Protein AF-A0AAJ7Q7J7-F1 (afdb_monomer)

Sequence (118 aa):
MGLVEASSSLLFLFAIVVNKGLPSPLAGKEAWNYVEVRDGAHMFWWLYYADNPSASDLPLVMWLQGGPGGSGSGFGNFEEIGPLNRNLEPRKTSWVQAASVLFVDNPVGTGFSYTREA

InterPro domains:
  IPR001563 Peptidase S10, serine carboxypeptidase [PF00450] (25-117)
  IPR001563 Peptidase S10, serine carboxypeptidase [PTHR11802] (33-116)
  IPR029058 Alpha/Beta hydrolase fold [G3DSA:3.40.50.1820] (16-118)
  IPR029058 Alpha/Beta hydrolase fold [SSF53474] (21-116)

Structure (mmCIF, N/CA/C/O backbone):
data_AF-A0AAJ7Q7J7-F1
#
_entry.id   AF-A0AAJ7Q7J7-F1
#
loop_
_atom_site.group_PDB
_atom_site.id
_atom_site.type_symbol
_atom_site.label_atom_id
_atom_site.label_alt_id
_atom_site.label_comp_id
_atom_site.label_asym_id
_atom_site.label_entity_id
_atom_site.label_seq_id
_atom_site.pdbx_PDB_ins_code
_atom_site.Cartn_x
_atom_site.Cartn_y
_atom_site.Cartn_z
_atom_site.occupancy
_atom_site.B_iso_or_equiv
_atom_site.auth_seq_id
_atom_site.auth_comp_id
_atom_site.auth_asym_id
_atom_site.auth_atom_id
_atom_site.pdbx_PDB_model_num
ATOM 1 N N . MET A 1 1 ? 36.006 14.578 32.660 1.00 42.44 1 MET A N 1
ATOM 2 C CA . MET A 1 1 ? 35.151 14.269 31.495 1.00 42.44 1 MET A CA 1
ATOM 3 C C . MET A 1 1 ? 34.511 12.918 31.780 1.00 42.44 1 MET A C 1
ATOM 5 O O . MET A 1 1 ? 35.158 11.900 31.597 1.00 42.44 1 MET A O 1
ATOM 9 N N . GLY A 1 2 ? 33.352 12.924 32.446 1.00 42.25 2 GLY A N 1
ATOM 10 C CA . GLY A 1 2 ? 32.747 11.716 33.015 1.00 42.25 2 GLY A CA 1
ATOM 11 C C . GLY A 1 2 ? 32.034 10.907 31.942 1.00 42.25 2 GLY A C 1
ATOM 12 O O . GLY A 1 2 ? 31.033 11.366 31.399 1.00 42.25 2 GLY A O 1
ATOM 13 N N . LEU A 1 3 ? 32.557 9.723 31.634 1.00 49.16 3 LEU A N 1
ATOM 14 C CA . LEU A 1 3 ? 31.798 8.697 30.931 1.00 49.16 3 LEU A CA 1
ATOM 15 C C . LEU A 1 3 ? 30.735 8.192 31.909 1.00 49.16 3 LEU A C 1
ATOM 17 O O . LEU A 1 3 ? 31.060 7.669 32.971 1.00 49.16 3 LEU A O 1
ATOM 21 N N . VAL A 1 4 ? 29.470 8.439 31.588 1.00 54.75 4 VAL A N 1
ATOM 22 C CA . VAL A 1 4 ? 28.329 7.927 32.347 1.00 54.75 4 VAL A CA 1
ATOM 23 C C . VAL A 1 4 ? 28.314 6.408 32.170 1.00 54.75 4 VAL A C 1
ATOM 25 O O . VAL A 1 4 ? 28.055 5.926 31.069 1.00 54.75 4 VAL A O 1
ATOM 28 N N . GLU A 1 5 ? 28.611 5.649 33.227 1.00 59.88 5 GLU A N 1
ATOM 29 C CA . GLU A 1 5 ? 28.368 4.205 33.235 1.00 59.88 5 GLU A CA 1
ATOM 30 C C . GLU A 1 5 ? 26.855 3.972 33.148 1.00 59.88 5 GLU A C 1
ATOM 32 O O . GLU A 1 5 ? 26.095 4.288 34.066 1.00 59.88 5 GLU A O 1
ATOM 37 N N . ALA A 1 6 ? 26.393 3.465 32.007 1.00 62.16 6 ALA A N 1
ATOM 38 C CA . ALA A 1 6 ? 25.015 3.031 31.862 1.00 62.16 6 ALA A CA 1
ATOM 39 C C . ALA A 1 6 ? 24.774 1.830 32.789 1.00 62.16 6 ALA A C 1
ATOM 41 O O . ALA A 1 6 ? 25.473 0.823 32.704 1.00 62.16 6 ALA A O 1
ATOM 42 N N . SER A 1 7 ? 23.775 1.933 33.669 1.00 80.75 7 SER A N 1
ATOM 43 C CA . SER A 1 7 ? 23.359 0.838 34.554 1.00 80.75 7 SER A CA 1
ATOM 44 C C . SER A 1 7 ? 23.082 -0.446 33.760 1.00 80.75 7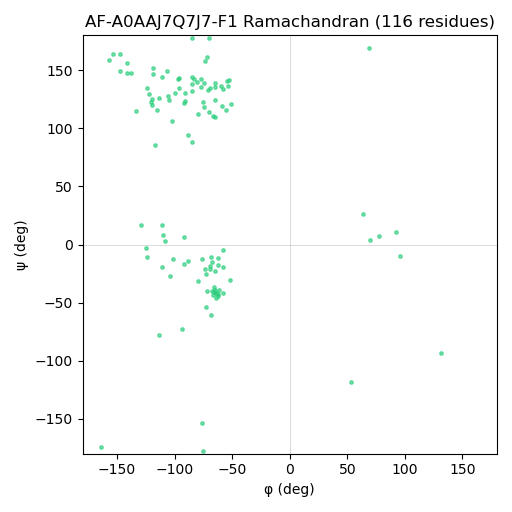 SER A C 1
ATOM 46 O O . SER A 1 7 ? 22.471 -0.395 32.689 1.00 80.75 7 SER A O 1
ATOM 48 N N . SER A 1 8 ? 23.461 -1.608 34.304 1.00 74.75 8 SER A N 1
ATOM 49 C CA . SER A 1 8 ? 23.215 -2.931 33.706 1.00 74.75 8 SER A CA 1
ATOM 50 C C . SER A 1 8 ? 21.748 -3.157 33.325 1.00 74.75 8 SER A C 1
ATOM 52 O O . SER A 1 8 ? 21.461 -3.828 32.335 1.00 74.75 8 SER A O 1
ATOM 54 N N . SER A 1 9 ? 20.810 -2.543 34.054 1.00 78.94 9 SER A N 1
ATOM 55 C CA . SER A 1 9 ? 19.379 -2.583 33.738 1.00 78.94 9 SER A CA 1
ATOM 56 C C . SER A 1 9 ? 19.046 -1.865 32.429 1.00 78.94 9 SER A C 1
ATOM 58 O O . SER A 1 9 ? 18.192 -2.327 31.678 1.00 78.94 9 SER A O 1
ATOM 60 N N . LEU A 1 10 ? 19.733 -0.759 32.129 1.00 78.06 10 LEU A N 1
ATOM 61 C CA . LEU A 1 10 ? 19.543 0.013 30.901 1.00 78.06 10 LEU A CA 1
ATOM 62 C C . LEU A 1 10 ? 20.108 -0.735 29.689 1.00 78.06 10 LEU A C 1
ATOM 64 O O . LEU A 1 10 ? 19.468 -0.772 28.643 1.00 78.06 10 LEU A O 1
ATOM 68 N N . LEU A 1 11 ? 21.261 -1.389 29.852 1.00 80.12 11 LEU A N 1
ATOM 69 C CA . LEU A 1 11 ? 21.852 -2.257 28.828 1.00 80.12 11 LEU A CA 1
ATOM 70 C C . LEU A 1 11 ? 20.972 -3.479 28.541 1.00 80.12 11 LEU A C 1
ATOM 72 O O . LEU A 1 11 ? 20.797 -3.852 27.384 1.00 80.12 11 LEU A O 1
ATOM 76 N N . PHE A 1 12 ? 20.371 -4.068 29.576 1.00 77.81 12 PHE A N 1
ATOM 77 C CA . PHE A 1 12 ? 19.438 -5.184 29.426 1.00 77.81 12 PHE A CA 1
ATOM 78 C C . PHE A 1 12 ? 18.146 -4.760 28.712 1.00 77.81 12 PHE A C 1
ATOM 80 O O . PHE A 1 12 ? 17.695 -5.441 27.791 1.00 77.81 12 PHE A O 1
ATOM 87 N N . LEU A 1 13 ? 17.583 -3.602 29.076 1.00 74.12 13 LEU A N 1
ATOM 88 C CA . LEU A 1 13 ? 16.414 -3.039 28.396 1.00 74.12 13 LEU A CA 1
ATOM 89 C C . LEU A 1 13 ? 16.728 -2.713 26.927 1.00 74.12 13 LEU A C 1
ATOM 91 O O . LEU A 1 13 ? 15.944 -3.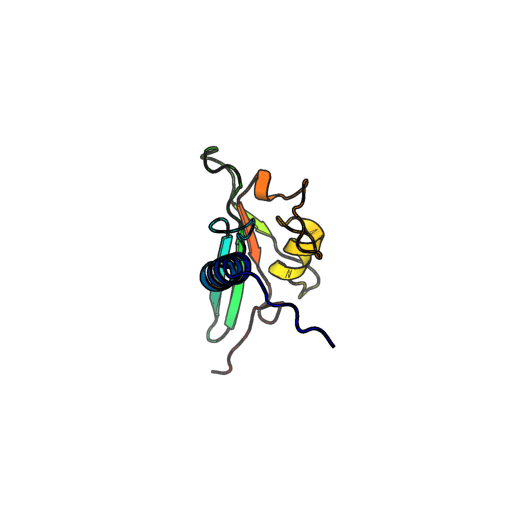042 26.040 1.00 74.12 13 LEU A O 1
ATOM 95 N N . PHE A 1 14 ? 17.897 -2.126 26.664 1.00 77.44 14 PHE A N 1
ATOM 96 C CA . PHE A 1 14 ? 18.372 -1.821 25.317 1.00 77.44 14 PHE A CA 1
ATOM 97 C C . PHE A 1 14 ? 18.554 -3.093 24.479 1.00 77.44 14 PHE A C 1
ATOM 99 O O . PHE A 1 14 ? 18.072 -3.149 23.352 1.00 77.44 14 PHE A O 1
ATOM 106 N N . ALA A 1 15 ? 19.157 -4.147 25.037 1.00 77.88 15 ALA A N 1
ATOM 107 C CA . ALA A 1 15 ? 19.299 -5.438 24.363 1.00 77.88 15 ALA A CA 1
ATOM 108 C C . ALA A 1 15 ? 17.938 -6.073 24.022 1.00 77.88 15 ALA A C 1
ATOM 110 O O . ALA A 1 15 ? 17.773 -6.622 22.933 1.00 77.88 15 ALA A O 1
ATOM 111 N N . ILE A 1 16 ? 16.941 -5.956 24.909 1.00 76.56 16 ILE A N 1
ATOM 112 C CA . ILE A 1 16 ? 15.570 -6.411 24.630 1.00 76.56 16 ILE A CA 1
ATOM 113 C C . ILE A 1 16 ? 14.947 -5.610 23.480 1.00 76.56 16 ILE A C 1
ATOM 115 O O . ILE A 1 16 ? 14.365 -6.214 22.578 1.00 76.56 16 ILE A O 1
ATOM 119 N N . VAL A 1 17 ? 15.076 -4.280 23.488 1.00 76.25 17 VAL A N 1
ATOM 120 C CA . VAL A 1 17 ? 14.520 -3.403 22.441 1.00 76.25 17 VAL A CA 1
ATOM 121 C C . VAL A 1 17 ? 15.194 -3.645 21.090 1.00 76.25 17 VAL A C 1
ATOM 123 O O . VAL A 1 17 ? 14.504 -3.712 20.078 1.00 76.25 17 VAL A O 1
ATOM 126 N N . VAL A 1 18 ? 16.514 -3.845 21.056 1.00 75.81 18 VAL A N 1
ATOM 127 C CA . VAL A 1 18 ? 17.244 -4.184 19.822 1.00 75.81 18 VAL A CA 1
ATOM 128 C C . VAL A 1 18 ? 16.800 -5.540 19.275 1.00 75.81 18 VAL A C 1
ATOM 130 O O . VAL A 1 18 ? 16.608 -5.678 18.071 1.00 75.81 18 VAL A O 1
ATOM 133 N N . ASN A 1 19 ? 16.605 -6.536 20.144 1.00 71.06 19 ASN A N 1
ATOM 134 C CA . ASN A 1 19 ? 16.299 -7.896 19.706 1.00 71.06 19 ASN A CA 1
ATOM 135 C C . ASN A 1 19 ? 14.825 -8.096 19.312 1.00 71.06 19 ASN A C 1
ATOM 137 O O . ASN A 1 19 ? 14.525 -8.918 18.451 1.00 71.06 19 ASN A O 1
ATOM 141 N N . LYS A 1 20 ? 13.890 -7.376 19.949 1.00 70.62 20 LYS A N 1
ATOM 142 C CA . LYS A 1 20 ? 12.446 -7.496 19.669 1.00 70.62 20 LYS A CA 1
ATOM 143 C C . LYS A 1 20 ? 11.877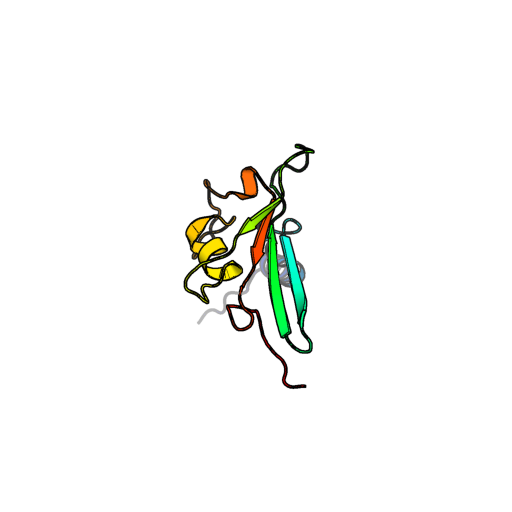 -6.376 18.797 1.00 70.62 20 LYS A C 1
ATOM 145 O O . LYS A 1 20 ? 10.755 -6.515 18.317 1.00 70.62 20 LYS A O 1
ATOM 150 N N . GLY A 1 21 ? 12.628 -5.297 18.587 1.00 67.75 21 GLY A N 1
ATOM 151 C CA . GLY A 1 21 ? 12.116 -4.078 17.974 1.00 67.75 21 GLY A CA 1
ATOM 152 C C . GLY A 1 21 ? 11.124 -3.342 18.881 1.00 67.75 21 GLY A C 1
ATOM 153 O O . GLY A 1 21 ? 10.668 -3.847 19.911 1.00 67.75 21 GLY A O 1
ATOM 154 N N . LEU A 1 22 ? 10.788 -2.112 18.498 1.00 69.00 22 LEU A N 1
ATOM 155 C CA . LEU A 1 22 ? 9.669 -1.392 19.100 1.00 69.00 22 LEU A CA 1
ATOM 156 C C . LEU A 1 22 ? 8.354 -1.982 18.570 1.00 69.00 22 LEU A C 1
ATOM 158 O O . LEU A 1 22 ? 8.267 -2.267 17.373 1.00 69.00 22 LEU A O 1
ATOM 162 N N . PRO A 1 23 ? 7.327 -2.153 19.419 1.00 66.31 23 PRO A N 1
ATOM 163 C CA . PRO A 1 23 ? 6.020 -2.592 18.953 1.00 66.31 23 PRO A CA 1
ATOM 164 C C . PRO A 1 23 ? 5.484 -1.587 17.928 1.00 66.31 23 PRO A C 1
ATOM 166 O O . PRO A 1 23 ? 5.310 -0.409 18.242 1.00 66.31 23 PRO A O 1
ATOM 169 N N . SER A 1 24 ? 5.245 -2.045 16.697 1.00 67.50 24 SER A N 1
ATOM 170 C CA . SER A 1 24 ? 4.599 -1.216 15.685 1.00 67.50 24 SER A CA 1
ATOM 171 C C . SER A 1 24 ? 3.085 -1.230 15.917 1.00 67.50 24 SER A C 1
ATOM 173 O O . SER A 1 24 ? 2.515 -2.287 16.207 1.00 67.50 24 SER A O 1
ATOM 175 N N . PRO A 1 25 ? 2.394 -0.087 15.767 1.00 67.12 25 PRO A N 1
ATOM 176 C CA . PRO A 1 25 ? 0.935 -0.039 15.891 1.00 67.12 25 PRO A CA 1
ATOM 177 C C . PRO A 1 25 ? 0.212 -0.896 14.833 1.00 67.12 25 PRO A C 1
ATOM 179 O O . PRO A 1 25 ? -0.985 -1.140 14.955 1.00 67.12 25 PRO A O 1
ATOM 182 N N . LEU A 1 26 ? 0.940 -1.361 13.812 1.00 70.75 26 LEU A N 1
ATOM 183 C CA . LEU A 1 26 ? 0.441 -2.130 12.673 1.00 70.75 26 LEU A CA 1
ATOM 184 C C . LEU A 1 26 ? 0.861 -3.610 12.696 1.00 70.75 26 LEU A C 1
ATOM 186 O O . LEU A 1 26 ? 0.543 -4.340 11.760 1.00 70.75 26 LEU A O 1
ATOM 190 N N . ALA A 1 27 ? 1.563 -4.077 13.736 1.00 72.88 27 ALA A N 1
ATOM 191 C CA . ALA A 1 27 ? 2.064 -5.450 13.796 1.00 72.88 27 ALA A CA 1
ATOM 192 C C . ALA A 1 27 ? 0.927 -6.474 13.601 1.00 72.88 27 ALA A C 1
ATOM 194 O O . ALA A 1 27 ? 0.005 -6.559 14.410 1.00 72.88 27 ALA A O 1
ATOM 195 N N . GLY A 1 28 ? 0.997 -7.247 12.511 1.00 75.94 28 GLY A N 1
ATOM 196 C CA . GLY A 1 28 ? -0.004 -8.262 12.161 1.00 75.94 28 GLY A CA 1
ATOM 197 C C . GLY A 1 28 ? -1.307 -7.728 11.549 1.00 75.94 28 GLY A C 1
ATOM 198 O O . GLY A 1 28 ? -2.232 -8.512 11.360 1.00 75.94 28 GLY A O 1
ATOM 199 N N . LYS A 1 29 ? -1.395 -6.428 11.231 1.00 87.19 29 LYS A N 1
ATOM 200 C CA . LYS A 1 29 ? -2.580 -5.779 10.632 1.00 87.19 29 LYS A CA 1
ATOM 201 C C . LYS A 1 29 ? -2.391 -5.353 9.176 1.00 87.19 29 LYS A C 1
ATOM 203 O O . LYS A 1 29 ? -3.263 -4.703 8.604 1.00 87.19 29 LYS A O 1
ATOM 208 N N . GLU A 1 30 ? -1.285 -5.743 8.560 1.00 93.38 30 GLU A N 1
ATOM 209 C CA . GLU A 1 30 ? -0.984 -5.402 7.176 1.00 93.38 30 GLU A CA 1
ATOM 210 C C . GLU A 1 30 ? -0.323 -6.558 6.427 1.00 93.38 30 GLU A C 1
ATOM 212 O O . GLU A 1 30 ? 0.298 -7.442 7.021 1.00 93.38 30 GLU A O 1
ATOM 217 N N . ALA A 1 31 ? -0.464 -6.537 5.108 1.00 95.44 31 ALA A N 1
ATOM 218 C CA . ALA A 1 31 ? 0.271 -7.376 4.178 1.00 95.44 31 ALA A CA 1
ATOM 219 C C . ALA A 1 31 ? 0.607 -6.550 2.938 1.00 95.44 31 ALA A C 1
ATOM 221 O O . ALA A 1 31 ? -0.164 -5.683 2.535 1.00 95.44 31 ALA A O 1
ATOM 222 N N . TRP A 1 32 ? 1.735 -6.826 2.305 1.00 97.75 32 TRP A N 1
ATOM 223 C CA . TRP A 1 32 ? 2.120 -6.176 1.060 1.00 97.75 32 TRP A CA 1
ATOM 224 C C . TRP A 1 32 ? 2.921 -7.149 0.214 1.00 97.75 32 TRP A C 1
ATOM 226 O O . TRP A 1 32 ? 3.597 -8.039 0.738 1.00 97.75 32 TRP A O 1
ATOM 236 N N . ASN A 1 33 ? 2.819 -7.009 -1.101 1.00 98.31 33 ASN A N 1
ATOM 237 C CA . ASN A 1 33 ? 3.618 -7.783 -2.038 1.00 98.31 33 ASN A CA 1
ATOM 238 C C . ASN A 1 33 ? 3.574 -7.135 -3.425 1.00 98.31 33 ASN A C 1
ATOM 240 O O . ASN A 1 33 ? 2.991 -6.071 -3.637 1.00 98.31 33 ASN A O 1
ATOM 244 N N . TYR A 1 34 ? 4.172 -7.828 -4.380 1.00 98.44 34 TYR A N 1
ATOM 245 C CA . TYR A 1 34 ? 4.050 -7.563 -5.795 1.00 98.44 34 TYR A CA 1
ATOM 246 C C . TYR A 1 34 ? 3.170 -8.618 -6.453 1.00 98.44 34 TYR A C 1
ATOM 248 O O . TYR A 1 34 ? 3.147 -9.780 -6.043 1.00 98.44 34 TYR A O 1
ATOM 256 N N . VAL A 1 35 ? 2.471 -8.216 -7.506 1.00 97.81 35 VAL A N 1
ATOM 257 C CA . VAL A 1 35 ? 1.807 -9.122 -8.440 1.00 97.81 35 VAL A CA 1
ATOM 258 C C . VAL A 1 35 ? 2.347 -8.863 -9.838 1.00 97.81 35 VAL A C 1
ATOM 260 O O . VAL A 1 35 ? 2.427 -7.719 -10.282 1.00 97.81 35 VAL A O 1
ATOM 263 N N . GLU A 1 36 ? 2.755 -9.923 -10.528 1.00 97.56 36 GLU A N 1
ATOM 264 C CA . GLU A 1 36 ? 3.113 -9.842 -11.940 1.00 97.56 36 GLU A CA 1
ATOM 265 C C . GLU A 1 36 ? 1.841 -9.730 -12.780 1.00 97.56 36 GLU A C 1
ATOM 267 O O . GLU A 1 36 ? 0.938 -10.560 -12.677 1.00 97.56 36 GLU A O 1
ATOM 272 N N . VAL A 1 37 ? 1.740 -8.664 -13.571 1.00 97.25 37 VAL A N 1
ATOM 273 C CA . VAL A 1 37 ? 0.526 -8.337 -14.342 1.00 97.25 37 VAL A CA 1
ATOM 274 C C . VAL A 1 37 ? 0.729 -8.509 -15.843 1.00 97.25 37 VAL A C 1
ATOM 276 O O . VAL A 1 37 ? -0.248 -8.622 -16.584 1.00 97.25 37 VAL A O 1
ATOM 279 N N . ARG A 1 38 ? 1.993 -8.516 -16.282 1.00 95.75 38 ARG A N 1
ATOM 280 C CA . ARG A 1 38 ? 2.502 -8.862 -17.619 1.00 95.75 38 ARG A CA 1
ATOM 281 C C . ARG A 1 38 ? 3.941 -9.347 -17.444 1.00 95.75 38 ARG A C 1
ATOM 283 O O . ARG A 1 38 ? 4.530 -9.058 -16.408 1.00 95.75 38 ARG A O 1
ATOM 290 N N . ASP A 1 39 ? 4.490 -10.014 -18.453 1.00 96.19 39 ASP A N 1
ATOM 291 C CA . ASP A 1 39 ? 5.875 -10.496 -18.434 1.00 96.19 39 ASP A CA 1
ATOM 292 C C . ASP A 1 39 ? 6.850 -9.371 -18.056 1.00 96.19 39 ASP A C 1
ATOM 294 O O . ASP A 1 39 ? 6.845 -8.295 -18.668 1.00 96.19 39 ASP A O 1
ATOM 298 N N . GLY A 1 40 ? 7.596 -9.588 -16.973 1.00 96.44 40 GLY A N 1
ATOM 299 C CA . GLY A 1 40 ? 8.550 -8.623 -16.428 1.00 96.44 40 GLY A CA 1
ATOM 300 C C . GLY A 1 40 ? 7.926 -7.377 -15.788 1.00 96.44 40 GLY A C 1
ATOM 301 O O . GLY A 1 40 ? 8.667 -6.497 -15.365 1.00 96.44 40 GLY A O 1
ATOM 302 N N . ALA A 1 41 ? 6.601 -7.259 -15.680 1.00 97.81 41 ALA A N 1
ATOM 303 C CA . ALA A 1 41 ? 5.912 -6.082 -15.149 1.00 97.81 41 ALA A CA 1
ATOM 304 C C . ALA A 1 41 ? 5.164 -6.403 -13.847 1.00 97.81 41 ALA A C 1
ATOM 306 O O . ALA A 1 41 ? 4.185 -7.154 -13.834 1.00 97.81 41 ALA A O 1
ATOM 307 N N . HIS A 1 42 ? 5.584 -5.775 -12.750 1.00 98.31 42 HIS A N 1
ATOM 308 C CA . HIS A 1 42 ? 5.111 -6.065 -11.401 1.00 98.31 42 HIS A CA 1
ATOM 309 C C . HIS A 1 42 ? 4.450 -4.837 -10.766 1.00 98.31 42 HIS A C 1
ATOM 311 O O . HIS A 1 42 ? 5.068 -3.778 -10.651 1.00 98.31 42 HIS A O 1
ATOM 317 N N . MET A 1 43 ? 3.203 -4.980 -10.311 1.00 98.50 43 MET A N 1
ATOM 318 C CA . MET A 1 43 ? 2.522 -3.952 -9.520 1.00 98.50 43 MET A CA 1
ATOM 319 C C . MET A 1 43 ? 2.644 -4.235 -8.028 1.00 98.50 43 MET A C 1
ATOM 321 O O . MET A 1 43 ? 2.423 -5.363 -7.590 1.00 98.50 43 MET A O 1
ATOM 325 N N . PHE A 1 44 ? 2.966 -3.204 -7.256 1.00 98.69 44 PHE A N 1
ATOM 326 C CA . PHE A 1 44 ? 2.969 -3.235 -5.803 1.00 98.69 44 PHE A CA 1
ATOM 327 C C . PHE A 1 44 ? 1.566 -3.003 -5.240 1.00 98.69 44 PHE A C 1
ATOM 329 O O . PHE A 1 44 ? 0.799 -2.174 -5.743 1.00 98.69 44 PHE A O 1
ATOM 336 N N . TRP A 1 45 ? 1.260 -3.710 -4.157 1.00 98.69 45 TRP A N 1
ATOM 337 C CA . TRP A 1 45 ? 0.048 -3.517 -3.378 1.00 98.69 45 TRP A CA 1
ATOM 338 C C . TRP A 1 45 ? 0.336 -3.586 -1.877 1.00 98.69 45 TRP A C 1
ATOM 340 O O . TRP A 1 45 ? 1.199 -4.344 -1.429 1.00 98.69 45 TRP A O 1
ATOM 350 N N . TRP A 1 46 ? -0.431 -2.821 -1.099 1.00 98.50 46 TRP A N 1
ATOM 351 C CA . TRP A 1 46 ? -0.375 -2.797 0.362 1.00 98.50 46 TRP A CA 1
ATOM 352 C C . TRP A 1 46 ? -1.791 -2.856 0.934 1.00 98.50 46 TRP A C 1
ATOM 354 O O . TRP A 1 46 ? -2.604 -1.957 0.727 1.00 98.50 46 TRP A O 1
ATOM 364 N N . LEU A 1 47 ? -2.090 -3.947 1.630 1.00 97.69 47 LEU A N 1
ATOM 365 C CA . LEU A 1 47 ? -3.349 -4.214 2.306 1.00 97.69 47 LEU A CA 1
ATOM 366 C C . LEU A 1 47 ? -3.235 -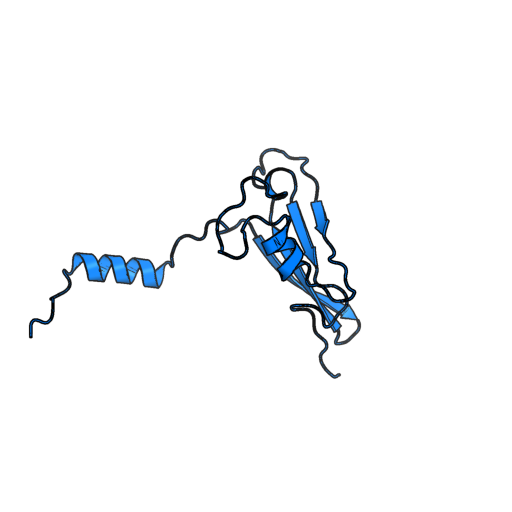3.910 3.798 1.00 97.69 47 LEU A C 1
ATOM 368 O O . LEU A 1 47 ? -2.359 -4.447 4.474 1.00 97.69 47 LEU A O 1
ATOM 372 N N . TYR A 1 48 ? -4.192 -3.151 4.316 1.00 96.00 48 TYR A N 1
ATOM 373 C CA . TYR A 1 48 ? -4.483 -3.064 5.743 1.00 96.00 48 TYR A CA 1
ATOM 374 C C . TYR A 1 48 ? -5.770 -3.817 6.049 1.00 96.00 48 TYR A C 1
ATOM 376 O O . TYR A 1 48 ? -6.798 -3.577 5.411 1.00 96.00 48 TYR A O 1
ATOM 384 N N . TYR A 1 49 ? -5.720 -4.718 7.025 1.00 93.00 49 TYR A N 1
ATOM 385 C CA . TYR A 1 49 ? -6.905 -5.425 7.502 1.00 93.00 49 TYR A CA 1
ATOM 386 C C . TYR A 1 49 ? -7.730 -4.513 8.402 1.00 93.00 49 TYR A C 1
ATOM 388 O O . TYR A 1 49 ? -7.171 -3.756 9.195 1.00 93.00 49 TYR A O 1
ATOM 396 N N . ALA A 1 50 ? -9.054 -4.615 8.295 1.00 92.00 50 ALA A N 1
ATOM 397 C CA . ALA A 1 50 ? -9.961 -3.841 9.128 1.00 92.00 50 ALA A CA 1
ATOM 398 C C . ALA A 1 50 ? -9.664 -4.032 10.627 1.00 92.00 50 ALA A C 1
ATOM 400 O O . ALA A 1 50 ? -9.406 -5.148 11.087 1.00 92.00 50 ALA A O 1
ATOM 401 N N . ASP A 1 51 ? -9.757 -2.953 11.406 1.00 84.19 51 ASP A N 1
ATOM 402 C CA . ASP A 1 51 ? -9.383 -2.964 12.829 1.00 84.19 51 ASP A CA 1
ATOM 403 C C . ASP A 1 51 ? -10.263 -3.872 13.701 1.00 84.19 51 ASP A C 1
ATOM 405 O O . ASP A 1 51 ? -9.833 -4.296 14.778 1.00 84.19 51 ASP A O 1
ATOM 409 N N . ASN A 1 52 ? -11.484 -4.172 13.248 1.00 77.94 52 ASN A N 1
ATOM 410 C CA . ASN A 1 52 ? -12.431 -5.014 13.964 1.00 77.94 52 ASN A CA 1
ATOM 411 C C . ASN A 1 52 ? -12.777 -6.296 13.178 1.00 77.94 52 ASN A C 1
ATOM 413 O O . ASN A 1 52 ? -13.807 -6.344 12.505 1.00 77.94 52 ASN A O 1
ATOM 417 N N . PRO A 1 53 ? -11.977 -7.368 13.312 1.00 62.31 53 PRO A N 1
ATOM 418 C CA . PRO A 1 53 ? -12.237 -8.649 12.652 1.00 62.31 53 PRO A CA 1
ATOM 419 C C . PRO A 1 53 ? -13.469 -9.392 13.198 1.00 62.31 53 PRO A C 1
ATOM 421 O O . PRO A 1 53 ? -13.900 -10.368 12.592 1.00 62.31 53 PRO A O 1
ATOM 424 N N . SER A 1 54 ? -14.052 -8.954 14.325 1.00 65.25 54 SER A N 1
ATOM 425 C CA . SER A 1 54 ? -15.314 -9.524 14.830 1.00 65.25 54 SER A CA 1
ATOM 426 C C . SER A 1 54 ? -16.545 -9.054 14.048 1.00 65.25 54 SER A C 1
ATOM 428 O O . SER A 1 54 ? -17.612 -9.653 14.165 1.00 65.25 54 SER A O 1
ATOM 430 N N . ALA A 1 55 ? -16.395 -8.025 13.209 1.00 62.72 55 ALA A N 1
ATOM 431 C CA . ALA A 1 55 ? -17.378 -7.664 12.203 1.00 62.72 55 ALA A CA 1
ATOM 432 C C . ALA A 1 55 ? -17.116 -8.520 10.954 1.00 62.72 55 ALA A C 1
ATOM 434 O O . ALA A 1 55 ? -16.359 -8.128 10.069 1.00 62.72 55 ALA A O 1
ATOM 435 N N . SER A 1 56 ? -17.717 -9.711 10.906 1.00 59.25 56 SER A N 1
ATOM 436 C CA . SER A 1 56 ? -17.508 -10.739 9.872 1.00 59.25 56 SER A CA 1
ATOM 437 C C . SER A 1 56 ? -17.795 -10.302 8.424 1.00 59.25 56 SER A C 1
ATOM 439 O O . SER A 1 56 ? -17.518 -11.070 7.510 1.00 59.25 56 SER A O 1
ATOM 441 N N . ASP A 1 57 ? -18.289 -9.078 8.208 1.00 75.88 57 ASP A N 1
ATOM 442 C CA . ASP A 1 57 ? -18.825 -8.588 6.932 1.00 75.88 57 ASP A CA 1
ATOM 443 C C . ASP A 1 57 ? -18.241 -7.233 6.479 1.00 75.88 57 ASP A C 1
ATOM 445 O O . ASP A 1 57 ? -18.827 -6.555 5.631 1.00 75.88 57 ASP A O 1
ATOM 449 N N . LEU A 1 58 ? -17.107 -6.785 7.037 1.00 88.12 58 LEU A N 1
ATOM 450 C CA . LEU A 1 58 ? -16.489 -5.538 6.565 1.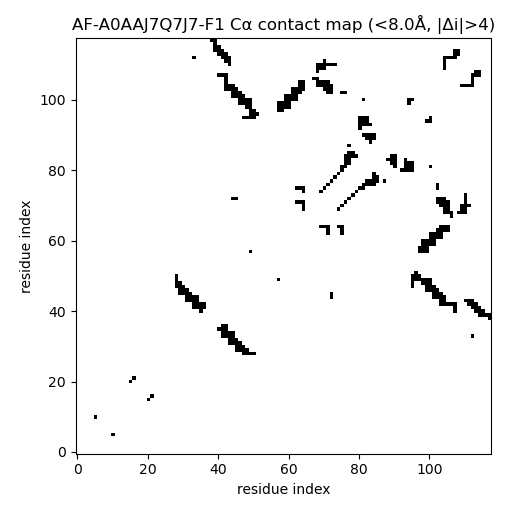00 88.12 58 LEU A CA 1
ATOM 451 C C . LEU A 1 58 ? -15.922 -5.708 5.142 1.00 88.12 58 LEU A C 1
ATOM 453 O O . LEU A 1 58 ? -15.248 -6.703 4.862 1.00 88.12 58 LEU A O 1
ATOM 457 N N . PRO A 1 59 ? -16.161 -4.745 4.231 1.00 93.56 59 PRO A N 1
ATOM 458 C CA . PRO A 1 59 ? -15.765 -4.881 2.837 1.00 93.56 59 PRO A CA 1
ATOM 459 C C . PRO A 1 59 ? -14.248 -4.762 2.652 1.00 93.56 59 PRO A C 1
ATOM 461 O O . PRO A 1 59 ? -13.530 -4.189 3.475 1.00 93.56 59 PRO A O 1
ATOM 464 N N . LEU A 1 60 ? -13.776 -5.252 1.505 1.00 94.56 60 LEU A N 1
ATOM 465 C CA . LEU A 1 60 ? -12.477 -4.892 0.949 1.00 94.56 60 LEU A CA 1
ATOM 466 C C . LEU A 1 60 ? -12.658 -3.703 0.002 1.00 94.56 60 LEU A C 1
ATOM 468 O O . LEU A 1 60 ? -13.391 -3.796 -0.983 1.00 94.56 60 LEU A O 1
ATOM 472 N N . VAL A 1 61 ? -11.969 -2.602 0.281 1.00 97.62 61 VAL A N 1
ATOM 473 C CA . VAL A 1 61 ? -11.924 -1.416 -0.578 1.00 97.62 61 VAL A CA 1
ATOM 474 C C . VAL A 1 61 ? -10.576 -1.374 -1.283 1.00 97.62 61 VAL A C 1
ATOM 476 O O . VAL A 1 61 ? -9.537 -1.368 -0.632 1.00 97.62 61 VAL A O 1
ATOM 479 N N . MET A 1 62 ? -10.583 -1.316 -2.613 1.00 98.31 62 MET A N 1
ATOM 480 C CA . MET A 1 62 ? -9.386 -1.019 -3.400 1.00 98.31 62 MET A CA 1
ATOM 481 C C . MET A 1 62 ? -9.296 0.488 -3.640 1.00 98.31 62 MET A C 1
ATOM 483 O O . MET A 1 62 ? -10.263 1.096 -4.098 1.00 9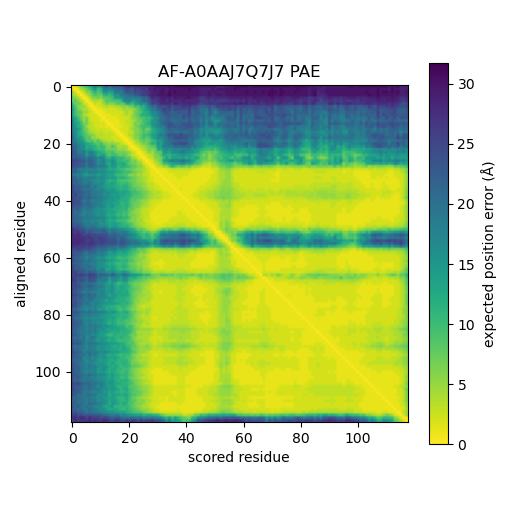8.31 62 MET A O 1
ATOM 487 N N . TRP A 1 63 ? -8.135 1.075 -3.361 1.00 98.56 63 TRP A N 1
ATOM 488 C CA . TRP A 1 63 ? -7.854 2.487 -3.599 1.00 98.56 63 TRP A CA 1
ATOM 489 C C . TRP A 1 63 ? -6.785 2.655 -4.679 1.00 98.56 63 TRP A C 1
ATOM 491 O O . TRP A 1 63 ? -5.683 2.113 -4.562 1.00 98.56 63 TRP A O 1
ATOM 501 N N . LEU A 1 64 ? -7.114 3.439 -5.708 1.00 98.25 64 LEU A N 1
ATOM 502 C CA . LEU A 1 64 ? -6.240 3.765 -6.833 1.00 98.25 64 LEU A CA 1
ATOM 503 C C . LEU A 1 64 ? -6.046 5.274 -6.886 1.00 98.25 64 LEU A C 1
ATOM 505 O O . LEU A 1 64 ? -7.024 6.015 -7.003 1.00 98.25 64 LEU A O 1
ATOM 509 N N . GLN A 1 65 ? -4.795 5.723 -6.827 1.00 98.12 65 GLN A N 1
ATOM 510 C CA . GLN A 1 65 ? -4.509 7.147 -6.908 1.00 98.12 65 GLN A CA 1
ATOM 511 C C . GLN A 1 65 ? -4.422 7.626 -8.357 1.00 98.12 65 GLN A C 1
ATOM 513 O O . GLN A 1 65 ? -3.973 6.917 -9.255 1.00 98.12 65 GLN A O 1
ATOM 518 N N . GLY A 1 66 ? -4.899 8.852 -8.580 1.00 96.12 66 GLY A N 1
ATOM 519 C CA . GLY A 1 66 ? -4.908 9.498 -9.889 1.00 96.12 66 GLY A CA 1
ATOM 520 C C . GLY A 1 66 ? -3.541 10.037 -10.330 1.00 96.12 66 GLY A C 1
ATOM 521 O O . GLY A 1 66 ? -2.485 9.550 -9.941 1.00 96.12 66 GLY A O 1
ATOM 522 N N . GLY A 1 67 ? -3.560 11.064 -11.179 1.00 93.12 67 GLY A N 1
ATOM 523 C CA . GLY A 1 67 ? -2.366 11.657 -11.780 1.00 93.12 67 GLY A CA 1
ATOM 524 C C . GLY A 1 67 ? -2.547 11.804 -13.287 1.00 93.12 67 GLY A C 1
ATOM 525 O O . GLY A 1 67 ? -3.134 12.808 -13.698 1.00 93.12 67 GLY A O 1
ATOM 526 N N . PRO A 1 68 ? -2.116 10.825 -14.116 1.00 92.44 68 PRO A N 1
ATOM 527 C CA . PRO A 1 68 ? -1.684 9.443 -13.808 1.00 92.44 68 PRO A CA 1
ATOM 528 C C . PRO A 1 68 ? -0.300 9.311 -13.142 1.00 92.44 68 PRO A C 1
ATOM 530 O O . PRO A 1 68 ? 0.534 10.200 -13.277 1.00 92.44 68 PRO A O 1
ATOM 533 N N . GLY A 1 69 ? -0.052 8.189 -12.452 1.00 95.12 69 GLY A N 1
ATOM 534 C CA . GLY A 1 69 ? 1.241 7.880 -11.818 1.00 95.12 69 GLY A CA 1
ATOM 535 C C . GLY A 1 69 ? 1.373 8.312 -10.353 1.00 95.12 69 GLY A C 1
ATOM 536 O O . GLY A 1 69 ? 2.472 8.296 -9.799 1.00 95.12 69 GLY A O 1
ATOM 537 N N . GLY A 1 70 ? 0.277 8.723 -9.713 1.00 97.44 70 GLY A N 1
ATOM 538 C CA . GLY A 1 70 ? 0.242 8.944 -8.274 1.00 97.44 70 GLY A CA 1
ATOM 539 C C . GLY A 1 70 ? 0.309 7.617 -7.525 1.00 97.44 70 GLY A C 1
ATOM 540 O O . GLY A 1 70 ? -0.408 6.675 -7.843 1.00 97.44 70 GLY A O 1
ATOM 541 N N . SER A 1 71 ? 1.165 7.542 -6.510 1.00 98.19 71 SER A N 1
ATOM 542 C CA . SER A 1 71 ? 1.281 6.342 -5.683 1.00 98.19 71 SER A CA 1
ATOM 543 C C . SER A 1 71 ? 0.082 6.220 -4.742 1.00 98.19 71 SER A C 1
ATOM 545 O O . SER A 1 71 ? -0.130 7.079 -3.883 1.00 98.19 71 SER A O 1
ATOM 547 N N . GLY A 1 72 ? -0.690 5.141 -4.886 1.00 98.25 72 GLY A N 1
ATOM 548 C CA . GLY A 1 72 ? -1.750 4.784 -3.947 1.00 98.25 72 GLY A CA 1
ATOM 549 C C . GLY A 1 72 ? -1.180 4.378 -2.592 1.00 98.25 72 GLY A C 1
ATOM 550 O O . GLY A 1 72 ? -1.709 4.790 -1.560 1.00 98.25 72 GLY A O 1
ATOM 551 N N . SER A 1 73 ? -0.066 3.638 -2.589 1.00 97.81 73 SER A N 1
ATOM 552 C CA . SER A 1 73 ? 0.593 3.179 -1.360 1.00 97.81 73 SER A CA 1
ATOM 553 C C . SER A 1 73 ? 1.332 4.294 -0.608 1.00 97.81 73 SER A C 1
ATOM 555 O O . SER A 1 73 ? 1.555 4.178 0.597 1.00 97.81 73 SER A O 1
ATOM 557 N N . GLY A 1 74 ? 1.679 5.379 -1.306 1.00 97.69 74 GLY A N 1
ATOM 558 C CA . GLY A 1 74 ? 2.279 6.591 -0.763 1.00 97.69 74 GLY A CA 1
ATOM 559 C C . GLY A 1 74 ? 1.236 7.652 -0.416 1.00 97.69 74 GLY A C 1
ATOM 560 O O . GLY A 1 74 ? 0.971 7.906 0.755 1.00 97.69 74 GLY A O 1
ATOM 561 N N . PHE A 1 75 ? 0.637 8.286 -1.428 1.00 97.81 75 PHE A N 1
ATOM 562 C CA . PHE A 1 75 ? -0.247 9.440 -1.236 1.00 97.81 75 PHE A CA 1
ATOM 563 C C . PHE A 1 75 ? -1.596 9.030 -0.631 1.00 97.81 75 PHE A C 1
ATOM 565 O O . PHE A 1 75 ? -1.964 9.522 0.433 1.00 97.81 75 PHE A O 1
ATOM 572 N N . GLY A 1 76 ? -2.294 8.072 -1.249 1.00 97.81 76 GLY A N 1
ATOM 573 C CA . GLY A 1 76 ? -3.592 7.603 -0.744 1.00 97.81 76 GLY A CA 1
ATOM 574 C C . GLY A 1 76 ? -3.508 7.062 0.684 1.00 97.81 76 GLY A C 1
ATOM 575 O O . GLY A 1 76 ? -4.342 7.372 1.538 1.00 97.81 76 GLY A O 1
ATOM 576 N N . ASN A 1 77 ? -2.448 6.308 0.968 1.00 98.00 77 ASN A N 1
ATOM 577 C CA . ASN A 1 77 ? -2.193 5.753 2.290 1.00 98.00 77 ASN A CA 1
ATOM 578 C C . ASN A 1 77 ? -1.835 6.838 3.323 1.00 98.00 77 ASN A C 1
ATOM 580 O O . ASN A 1 77 ? -2.558 7.030 4.299 1.00 98.00 77 ASN A O 1
ATOM 584 N N . PHE A 1 78 ? -0.748 7.586 3.113 1.00 97.31 78 PHE A N 1
ATOM 585 C CA . PHE A 1 78 ? -0.179 8.436 4.164 1.00 97.31 78 PHE A CA 1
ATOM 586 C C . PHE A 1 78 ? -0.698 9.871 4.179 1.00 97.31 78 PHE A C 1
ATOM 588 O O . PHE A 1 78 ? -0.543 10.538 5.205 1.00 97.31 78 PHE A O 1
ATOM 595 N N . GLU A 1 79 ? -1.325 10.356 3.105 1.00 97.12 79 GLU A N 1
ATOM 596 C CA . GLU A 1 79 ? -1.886 11.713 3.028 1.00 97.12 79 GLU A CA 1
ATOM 597 C C . GLU A 1 79 ? -3.417 11.725 3.162 1.00 97.12 79 GLU A C 1
ATOM 599 O O . GLU A 1 79 ? -3.961 12.670 3.742 1.00 97.12 79 GLU A O 1
ATOM 604 N N . GLU A 1 80 ? -4.114 10.649 2.783 1.00 97.62 80 GLU A N 1
ATOM 605 C CA . GLU A 1 80 ? -5.583 10.641 2.695 1.00 97.62 80 GLU A CA 1
ATOM 606 C C . GLU A 1 80 ? -6.259 9.705 3.714 1.00 97.62 80 GLU A C 1
ATOM 608 O O . GLU A 1 80 ? -6.774 10.179 4.734 1.00 97.62 80 GLU A O 1
ATOM 613 N N . ILE A 1 81 ? -6.273 8.391 3.472 1.00 98.06 81 ILE A N 1
ATOM 614 C CA . ILE A 1 81 ? -7.236 7.476 4.120 1.00 98.06 81 ILE A CA 1
ATOM 615 C C . ILE A 1 81 ? -6.619 6.289 4.871 1.00 98.06 81 ILE A C 1
ATOM 617 O O . ILE A 1 81 ? -7.358 5.509 5.478 1.00 98.06 81 ILE A O 1
ATOM 621 N N . GLY A 1 82 ? -5.296 6.133 4.841 1.00 97.31 82 GLY A N 1
ATOM 622 C CA . GLY A 1 82 ? -4.604 5.048 5.532 1.00 97.31 82 GLY A CA 1
ATOM 623 C C . GLY A 1 82 ? -4.602 5.178 7.060 1.00 97.31 82 GLY A C 1
ATOM 624 O O . GLY A 1 82 ? -5.113 6.147 7.630 1.00 97.31 82 GLY A O 1
ATOM 625 N N . PRO A 1 83 ? -4.029 4.192 7.767 1.00 96.06 83 PRO A N 1
ATOM 626 C CA . PRO A 1 83 ? -4.024 4.172 9.226 1.00 96.06 83 PRO A CA 1
ATO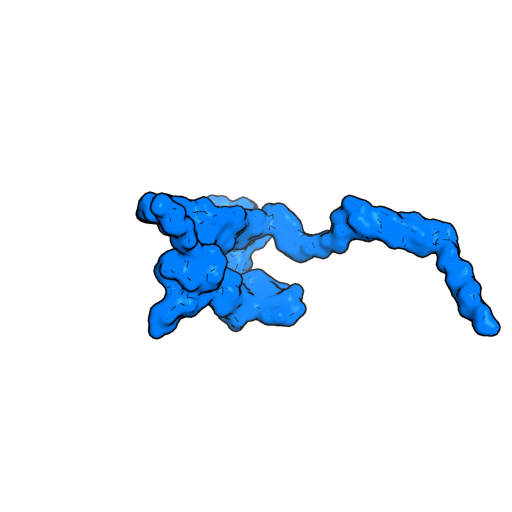M 627 C C . PRO A 1 83 ? -3.082 5.204 9.847 1.00 96.06 83 PRO A C 1
ATOM 629 O O . PRO A 1 83 ? -3.321 5.624 10.979 1.00 96.06 83 PRO A O 1
ATOM 632 N N . LEU A 1 84 ? -2.035 5.620 9.129 1.00 95.44 84 LEU A N 1
ATOM 633 C CA . LEU A 1 84 ? -1.035 6.577 9.599 1.00 95.44 84 LEU A CA 1
ATOM 634 C C . LEU A 1 84 ? -1.012 7.832 8.717 1.00 95.44 84 LEU A C 1
ATOM 636 O O . LEU A 1 84 ? -1.339 7.790 7.534 1.00 95.44 84 LEU A O 1
ATOM 640 N N . ASN A 1 85 ? -0.632 8.973 9.286 1.00 95.44 85 ASN A N 1
ATOM 641 C CA . ASN A 1 85 ? -0.309 10.171 8.510 1.00 95.44 85 ASN A CA 1
ATOM 642 C C . ASN A 1 85 ? 1.157 10.146 8.026 1.00 95.44 85 ASN A C 1
ATOM 644 O O . ASN A 1 85 ? 1.926 9.249 8.370 1.00 95.44 85 ASN A O 1
ATOM 648 N N . ARG A 1 86 ? 1.570 11.160 7.258 1.00 94.69 86 ARG A N 1
ATOM 649 C CA . ARG A 1 86 ? 2.960 11.346 6.791 1.00 94.69 86 ARG A CA 1
ATOM 650 C C . ARG A 1 86 ? 4.009 11.445 7.910 1.00 94.69 86 ARG A C 1
ATOM 652 O O . ARG A 1 86 ? 5.194 11.264 7.652 1.00 94.69 86 ARG A O 1
ATOM 659 N N . ASN A 1 87 ? 3.587 11.743 9.139 1.00 94.69 87 ASN A N 1
ATOM 660 C CA . ASN A 1 87 ? 4.427 11.772 10.338 1.00 94.69 87 ASN A CA 1
ATOM 661 C C . ASN A 1 87 ? 4.442 10.415 11.069 1.00 94.69 87 ASN A C 1
ATOM 663 O O . ASN A 1 87 ? 5.029 10.313 12.143 1.00 94.69 87 ASN A O 1
ATOM 667 N N . LEU A 1 88 ? 3.824 9.381 10.485 1.00 92.25 88 LEU A N 1
ATOM 668 C CA . LEU A 1 88 ? 3.650 8.039 11.048 1.00 92.25 88 LEU A CA 1
ATOM 669 C C . LEU A 1 88 ? 2.792 8.002 12.323 1.00 92.25 88 LEU A C 1
ATOM 671 O O . LEU A 1 88 ? 2.907 7.087 13.138 1.00 92.25 88 LEU A O 1
ATOM 675 N N . GLU A 1 89 ? 1.898 8.975 12.489 1.00 93.81 89 GLU A N 1
ATOM 676 C CA . GLU A 1 89 ? 0.978 9.046 13.622 1.00 93.81 89 GLU A CA 1
ATOM 677 C C . GLU A 1 89 ? -0.388 8.442 13.254 1.00 93.81 89 GLU A C 1
ATOM 679 O O . GLU A 1 89 ? -0.862 8.653 12.133 1.00 93.81 89 GLU A O 1
ATOM 684 N N . PRO A 1 90 ? -1.069 7.737 14.179 1.00 93.56 90 PRO A N 1
ATOM 685 C CA . PRO A 1 90 ? -2.387 7.161 13.920 1.00 93.56 90 PRO A CA 1
ATOM 686 C C . PRO A 1 90 ? -3.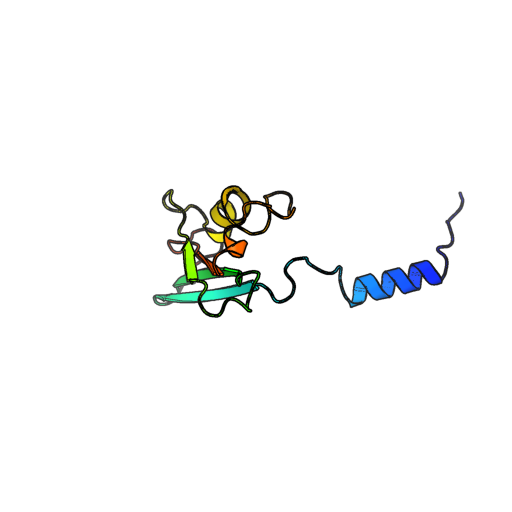448 8.190 13.505 1.00 93.56 90 PRO A C 1
ATOM 688 O O . PRO A 1 90 ? -3.640 9.216 14.165 1.00 93.56 90 PRO A O 1
ATOM 691 N N . ARG A 1 91 ? -4.214 7.879 12.453 1.00 93.69 91 ARG A N 1
ATOM 692 C CA . ARG A 1 91 ? -5.344 8.693 11.985 1.00 93.69 91 ARG A CA 1
ATOM 693 C C . ARG A 1 91 ? -6.656 8.259 12.635 1.00 93.69 91 ARG A C 1
ATOM 695 O O . ARG A 1 91 ? -7.132 7.143 12.439 1.00 93.69 91 ARG A O 1
ATOM 702 N N . LYS A 1 92 ? -7.331 9.204 13.296 1.00 93.81 92 LYS A N 1
ATOM 703 C CA . LYS A 1 92 ? -8.702 9.008 13.812 1.00 93.81 92 LYS A CA 1
ATOM 704 C C . LYS A 1 92 ? -9.757 8.866 12.709 1.00 93.81 92 LYS A C 1
ATOM 706 O O . LYS A 1 92 ? -10.857 8.418 12.995 1.00 93.81 92 LYS A O 1
ATOM 711 N N . THR A 1 93 ? -9.427 9.230 11.473 1.00 95.12 93 THR A N 1
ATOM 712 C CA . THR A 1 93 ? -10.320 9.201 10.302 1.00 95.12 93 THR A CA 1
ATOM 713 C C . THR A 1 93 ? -9.920 8.140 9.272 1.00 95.12 93 THR A C 1
ATOM 715 O O . THR A 1 93 ? -10.327 8.229 8.117 1.00 95.12 93 THR A O 1
ATOM 718 N N . SER A 1 94 ? -9.091 7.166 9.663 1.00 96.06 94 SER A N 1
ATOM 719 C CA . SER A 1 94 ? -8.674 6.067 8.785 1.00 96.06 94 SER A CA 1
ATOM 720 C C . SER A 1 94 ? -9.872 5.260 8.290 1.00 96.06 94 SER A C 1
ATOM 722 O O . SER A 1 94 ? -10.745 4.885 9.077 1.00 96.06 94 SER A O 1
ATOM 724 N N . TRP A 1 95 ? -9.874 4.922 7.001 1.00 96.56 95 TRP A N 1
ATOM 725 C CA . TRP A 1 95 ? -10.890 4.039 6.421 1.00 96.56 95 TRP A CA 1
ATOM 726 C C . TRP A 1 95 ? -10.752 2.589 6.905 1.00 96.56 95 TRP A C 1
ATOM 728 O O . TRP A 1 95 ? -11.727 1.840 6.875 1.00 96.56 95 TRP A O 1
ATOM 738 N N . VAL A 1 96 ? -9.585 2.218 7.447 1.00 94.25 96 VAL A N 1
ATOM 739 C CA . VAL A 1 96 ? -9.314 0.884 8.017 1.00 94.25 96 VAL A CA 1
ATOM 740 C C . VAL A 1 96 ? -10.218 0.562 9.223 1.00 94.25 96 VAL A C 1
ATOM 742 O O . VAL A 1 96 ? -10.431 -0.597 9.574 1.00 94.25 96 VAL A O 1
ATOM 745 N N . GLN A 1 97 ? -10.839 1.578 9.830 1.00 92.50 97 GLN A N 1
ATOM 746 C CA . GLN A 1 97 ? -11.827 1.388 10.897 1.00 92.50 97 GLN A CA 1
ATOM 747 C C . GLN A 1 97 ? -13.146 0.770 10.399 1.00 92.50 97 GLN A C 1
ATOM 749 O O . GLN A 1 97 ? -13.899 0.219 11.201 1.00 92.50 97 GLN A O 1
ATOM 754 N N . ALA A 1 98 ? -13.439 0.871 9.098 1.00 92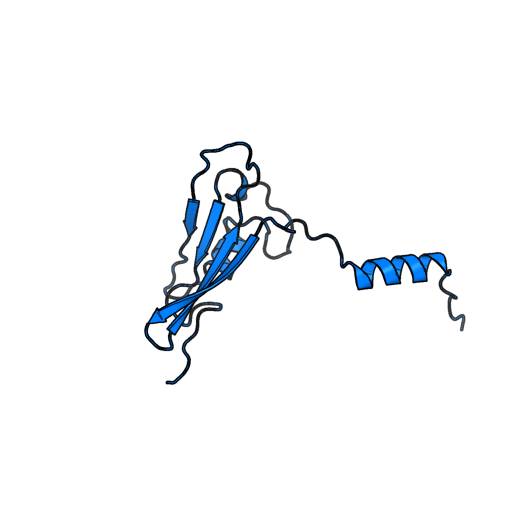.62 98 ALA A N 1
ATOM 755 C CA . ALA A 1 98 ? -14.707 0.447 8.498 1.00 92.62 98 ALA A CA 1
ATOM 756 C C . ALA A 1 98 ? -14.548 -0.573 7.356 1.00 92.62 98 ALA A C 1
ATOM 758 O O . ALA A 1 98 ? -15.543 -1.129 6.899 1.00 92.62 98 ALA A O 1
ATOM 759 N N . ALA A 1 99 ? -13.329 -0.816 6.875 1.00 94.38 99 ALA A N 1
ATOM 760 C CA . ALA A 1 99 ? -13.053 -1.726 5.769 1.00 94.38 99 ALA A CA 1
ATOM 761 C C . ALA A 1 99 ? -11.605 -2.218 5.821 1.00 94.38 99 ALA A C 1
ATOM 763 O O . ALA A 1 99 ? -10.741 -1.551 6.382 1.00 94.38 99 ALA A O 1
ATOM 764 N N . SER A 1 100 ? -11.313 -3.349 5.181 1.00 95.00 100 SER A N 1
ATOM 765 C CA . SER A 1 100 ? -9.926 -3.626 4.795 1.00 95.00 100 SER A CA 1
ATOM 766 C C . SER A 1 100 ? -9.609 -2.781 3.563 1.00 95.00 100 SER A C 1
ATOM 768 O O . SER A 1 100 ? -10.433 -2.706 2.652 1.00 95.00 100 SER A O 1
ATOM 770 N N . VAL A 1 101 ? -8.450 -2.128 3.521 1.00 97.62 101 VAL A N 1
ATOM 771 C CA . VAL A 1 101 ? -8.108 -1.184 2.445 1.00 97.62 101 VAL A CA 1
ATOM 772 C C . VAL A 1 101 ? -6.855 -1.652 1.718 1.00 97.62 101 VAL A C 1
ATOM 774 O O . VAL A 1 101 ? -5.799 -1.800 2.330 1.00 97.62 101 VAL A O 1
ATOM 777 N N . LEU A 1 102 ? -6.985 -1.891 0.413 1.00 98.56 102 LEU A N 1
ATOM 778 C CA . LEU A 1 102 ? -5.918 -2.285 -0.500 1.00 98.56 102 LEU A CA 1
ATOM 779 C C . LEU A 1 102 ? -5.483 -1.080 -1.334 1.00 98.56 102 LEU A C 1
ATOM 781 O O . LEU A 1 102 ? -6.180 -0.675 -2.265 1.00 98.56 102 LEU A O 1
ATOM 785 N N . PHE A 1 103 ? -4.314 -0.537 -1.030 1.00 98.75 103 PHE A N 1
ATOM 786 C CA . PHE A 1 103 ? -3.666 0.481 -1.845 1.00 98.75 103 PHE A CA 1
ATOM 787 C C . PHE A 1 103 ? -2.867 -0.185 -2.962 1.00 98.75 103 PHE A C 1
ATOM 789 O O . PHE A 1 103 ? -2.095 -1.110 -2.701 1.00 98.75 103 PHE A O 1
ATOM 796 N N . VAL A 1 104 ? -3.028 0.286 -4.197 1.00 98.69 104 VAL A N 1
ATOM 797 C CA . VAL A 1 104 ? -2.282 -0.226 -5.355 1.00 98.69 104 VAL A CA 1
ATOM 798 C C . VAL A 1 104 ? -1.544 0.921 -6.028 1.00 98.69 104 VAL A C 1
ATOM 800 O O . VAL A 1 104 ? -2.111 1.987 -6.264 1.00 98.69 104 VAL A O 1
ATOM 803 N N . ASP A 1 105 ? -0.278 0.696 -6.360 1.00 98.69 105 ASP A N 1
ATOM 804 C CA . ASP A 1 105 ? 0.495 1.640 -7.159 1.00 98.69 105 ASP A CA 1
ATOM 805 C C . ASP A 1 105 ? 0.309 1.339 -8.650 1.00 98.69 105 ASP A C 1
ATOM 807 O O . ASP A 1 105 ? 0.997 0.489 -9.219 1.00 98.69 105 ASP A O 1
ATOM 811 N N . ASN A 1 106 ? -0.635 2.027 -9.294 1.00 97.19 106 ASN A N 1
ATOM 812 C CA . ASN A 1 106 ? -0.936 1.848 -10.713 1.00 97.19 106 ASN A CA 1
ATOM 813 C C . ASN A 1 106 ? -0.707 3.145 -11.519 1.00 97.19 106 ASN A C 1
ATOM 815 O O . ASN A 1 106 ? -1.005 4.232 -11.027 1.00 97.19 106 ASN A O 1
ATOM 819 N N . PRO A 1 107 ? -0.275 3.053 -12.793 1.00 97.56 107 PRO A N 1
ATOM 820 C CA . PRO A 1 107 ? 0.173 1.856 -13.523 1.00 97.56 107 PRO A CA 1
ATOM 821 C C . PRO A 1 107 ? 1.583 1.387 -13.103 1.00 97.56 107 PRO A C 1
ATOM 823 O O . PRO A 1 107 ? 2.210 1.988 -12.236 1.00 97.56 107 PRO A O 1
ATOM 826 N N . VAL A 1 108 ? 2.104 0.327 -13.736 1.00 97.31 108 VAL A N 1
ATOM 827 C CA . VAL A 1 108 ? 3.496 -0.127 -13.542 1.00 97.31 108 VAL A CA 1
ATOM 828 C C . VAL A 1 108 ? 4.479 1.031 -13.779 1.00 97.31 108 VAL A C 1
ATOM 830 O O . VAL A 1 108 ? 4.302 1.799 -14.722 1.00 97.31 108 VAL A O 1
ATOM 833 N N . GLY A 1 109 ? 5.489 1.164 -12.912 1.00 96.50 109 GLY A N 1
ATOM 834 C CA . GLY A 1 109 ? 6.398 2.317 -12.845 1.00 96.50 109 GLY A CA 1
ATOM 835 C C . GLY A 1 109 ? 5.987 3.376 -11.811 1.00 96.50 109 GLY A C 1
ATOM 836 O O . GLY A 1 109 ? 6.758 4.289 -11.529 1.00 96.50 109 GLY A O 1
ATOM 837 N N . THR A 1 110 ? 4.786 3.266 -11.239 1.00 98.19 110 THR A N 1
ATOM 838 C CA . THR A 1 110 ? 4.294 4.142 -10.165 1.00 98.19 110 THR A CA 1
ATOM 839 C C . THR A 1 110 ? 4.755 3.645 -8.806 1.00 98.19 110 THR A C 1
ATOM 841 O O . THR A 1 110 ? 4.643 2.454 -8.533 1.00 98.19 110 THR A O 1
ATOM 844 N N . GLY A 1 111 ? 5.180 4.551 -7.920 1.00 97.31 111 GLY A N 1
ATOM 845 C CA . GLY A 1 111 ? 5.523 4.208 -6.538 1.00 97.31 111 GLY A CA 1
ATOM 846 C C . GLY A 1 111 ? 6.538 3.069 -6.483 1.00 97.31 111 GLY A C 1
ATOM 847 O O . GLY A 1 111 ? 7.648 3.206 -6.995 1.00 97.31 111 GLY A O 1
ATOM 848 N N . PHE A 1 112 ? 6.146 1.947 -5.885 1.00 98.19 112 PHE A N 1
ATOM 849 C CA . PHE A 1 112 ? 6.997 0.760 -5.821 1.00 98.19 112 PHE A CA 1
ATOM 850 C C . PHE A 1 112 ? 6.853 -0.189 -7.024 1.00 98.19 112 PHE A C 1
ATOM 852 O O . PHE A 1 112 ? 7.704 -1.055 -7.214 1.00 98.19 112 PHE A O 1
ATOM 859 N N . SER A 1 113 ? 5.821 -0.047 -7.860 1.00 98.44 113 SER A N 1
ATOM 860 C CA . SER A 1 113 ? 5.602 -0.884 -9.050 1.00 98.44 113 SER A CA 1
ATOM 861 C C . SER A 1 113 ? 6.698 -0.697 -10.102 1.00 98.44 113 SER A C 1
ATOM 863 O O . SER A 1 113 ? 7.079 0.430 -10.408 1.00 98.44 113 SER A O 1
ATOM 865 N N . TYR A 1 114 ? 7.156 -1.779 -10.737 1.00 97.69 114 TYR A N 1
ATOM 866 C CA . TYR A 1 114 ? 8.340 -1.753 -11.605 1.00 97.69 114 TYR A CA 1
ATOM 867 C C . TYR A 1 114 ? 8.266 -2.733 -12.782 1.00 97.69 114 TYR A C 1
ATOM 869 O O . TYR A 1 114 ? 7.481 -3.682 -12.779 1.00 97.69 114 TYR A O 1
ATOM 877 N N . THR A 1 115 ? 9.132 -2.519 -13.773 1.00 97.00 115 THR A N 1
ATOM 878 C CA . THR A 1 115 ? 9.439 -3.492 -14.828 1.00 97.00 115 THR A CA 1
ATOM 879 C C . THR A 1 115 ? 10.864 -4.019 -14.676 1.00 97.00 115 THR A C 1
ATOM 881 O O . THR A 1 115 ? 11.763 -3.257 -14.319 1.00 97.00 115 THR A O 1
ATOM 884 N N . ARG A 1 116 ? 11.098 -5.296 -14.976 1.00 89.69 116 ARG A N 1
ATOM 885 C CA . ARG A 1 116 ? 12.423 -5.831 -15.312 1.00 89.69 116 ARG A CA 1
ATOM 886 C C . ARG A 1 116 ? 12.527 -5.879 -16.829 1.00 89.69 116 ARG A C 1
ATOM 888 O O . ARG A 1 116 ? 11.540 -6.170 -17.499 1.00 89.69 116 ARG A O 1
ATOM 895 N N . GLU A 1 117 ? 13.701 -5.574 -17.361 1.00 72.19 117 GLU A N 1
ATOM 896 C CA . GLU A 1 117 ? 14.000 -5.957 -18.739 1.00 72.19 117 GLU A CA 1
ATOM 897 C C . GLU A 1 117 ? 14.019 -7.492 -18.806 1.00 72.19 117 GLU A C 1
ATOM 899 O O . GLU A 1 117 ? 14.535 -8.135 -17.885 1.00 72.19 117 GLU A O 1
ATOM 904 N N . ALA A 1 118 ? 13.383 -8.055 -19.836 1.00 56.09 118 ALA A N 1
ATOM 905 C CA . ALA A 1 118 ? 13.436 -9.483 -20.142 1.00 56.09 118 ALA A CA 1
ATOM 906 C C . ALA A 1 118 ? 14.761 -9.840 -20.828 1.00 56.09 118 ALA A C 1
ATOM 908 O O . ALA A 1 118 ? 15.219 -9.028 -21.668 1.00 56.09 118 ALA A O 1
#

Foldseek 3Di:
DDDPDDDPVNVVVVVVCVVVPDDQPCVVQKDKDWDDPDVQWIKIKIKGAAPDVVVVDQEEAEDEDPPPQEFQVPCVQAPNAHQHHPVRHGDPRHCSNRHIYMTIGPDAVHDPIHGDDD

Mean predicted aligned error: 9.02 Å

Solvent-accessible surface area (backbone atoms only — not comparable to full-atom values): 6684 Å² total; per-residue (Å²): 134,83,81,79,81,75,52,71,67,56,56,51,52,48,52,50,41,70,74,68,48,77,88,56,100,54,74,92,39,58,52,69,52,72,44,77,80,49,93,49,29,27,31,27,38,39,34,35,52,36,76,56,74,87,53,87,77,59,48,80,45,81,44,76,36,59,87,84,51,30,24,5,61,52,48,42,26,27,74,70,40,28,56,32,37,83,84,71,44,80,42,96,74,22,49,30,72,66,17,22,39,34,19,30,14,40,54,72,64,8,70,82,7,36,70,53,88,130

Secondary structure (DSSP, 8-state):
-------HHHHHHHHHHHHH-PPPTTTTSEEEEEEEEETTEEEEEEEE--S-TTSTTPPEEEEE--TTT--IIIIIIIIIISSB-TTSPBPTT-GGGTSEEEEE--STTSTT-EE---

Radius of gyration: 19.33 Å; Cα contacts (8 Å, |Δi|>4): 214; chains: 1; bounding box: 54×25×55 Å

pLDDT: mean 87.68, std 13.99, range [42.25, 98.75]

Nearest PDB structures (foldseek):
  1gxs-assembly1_C  TM=8.980E-01  e=1.722E-07  Sorghum bicolor
  7kdv-assembly1_B  TM=8.857E-01  e=3.138E-06  Mus musculus
  1ivy-assembly1_B  TM=8.840E-01  e=7.742E-06  Homo sapiens
  1cpy-assembly1_A  TM=7.731E-01  e=7.117E-07  Saccharomyces cerevisiae
  4ci9-assembly1_A-2  TM=8.560E-01  e=6.380E-06  Homo sapiens

Organism: Lates calcarifer (NCBI:txid8187)